Protein AF-X1FSL6-F1 (afdb_monomer)

Secondary structure (DSSP, 8-state):
--S-HHHHHHHHHTTHHHHHHHHHHHHHHHH-GGG----------SPPPHHHHHHHHHHHH---TTTTSPPPTT--HHHHHHHHHHHHHHHTS---GGG----SHHHHHHHHHHHHHPPTT-EEEEEES--THHHHHHHTTT-EEEEEEPPTT------S-S------

Sequence (168 aa):
MSVSKKIKSSIEKASWVRKMFEEGALRKARYGPDNVFDFSLGNPNLEPPAKVKEILKELVSDNSLGMHRYMPNAGFVETRKAVADYLSKLNNLSFGPDDIIMTVGAGGGLNVVLKTILNPGDEVIIPAPYFMEYNFYIDNYGGIPKTVNTNPYHPLNCPPKVSCRRPG

Organism: NCBI:txid412755

Foldseek 3Di:
DPDDPVVVVCVVPVPDLVVLVVVLVVCCVVPNNVVGDDPSDPDDPDDDPVVVVVVVVVLVPDPDPQPPPDAPQQGDQVVLQVVQVVCCVVVVHHGHSVNGRDAPDPLRVLLVVLLVPDAAAAEDEDEPPDDPCVCVSNVVRNYHYDYDYDDPPDPPCPPPDPDPPDDD

InterPro domains:
  IPR004839 Aminotransferase, class I/classII, large domain [PF00155] (35-151)
  IPR015421 Pyridoxal phosphate-dependent transferase, major domain [G3DSA:3.40.640.10] (99-161)
  IPR015422 Pyridoxal phosphate-dependent transferase, small domain [G3DSA:3.90.1150.10] (1-98)
  IPR015424 Pyridoxal phosphate-dependent transferase [SSF53383] (27-152)

Structure (mmCIF, N/CA/C/O backbone):
data_AF-X1FSL6-F1
#
_entry.id   AF-X1FSL6-F1
#
loop_
_atom_site.group_PDB
_atom_site.id
_atom_site.type_symbol
_atom_site.label_atom_id
_atom_site.label_alt_id
_atom_site.label_comp_id
_atom_site.label_asym_id
_atom_site.label_entity_id
_atom_site.label_seq_id
_atom_site.pdbx_PDB_ins_code
_atom_site.Cartn_x
_atom_site.Cartn_y
_atom_site.Cartn_z
_atom_site.occupancy
_atom_site.B_iso_or_equiv
_atom_site.auth_seq_id
_atom_site.auth_comp_id
_atom_site.auth_asym_id
_atom_site.auth_atom_id
_atom_site.pdbx_PDB_model_num
ATOM 1 N N . MET A 1 1 ? 6.779 -18.280 26.687 1.00 62.38 1 MET A N 1
ATOM 2 C CA . MET A 1 1 ? 6.727 -17.945 25.244 1.00 62.38 1 MET A CA 1
ATOM 3 C C . MET A 1 1 ? 6.880 -16.433 25.128 1.00 62.38 1 MET A C 1
ATOM 5 O O . MET A 1 1 ? 6.100 -15.737 25.761 1.00 62.38 1 MET A O 1
ATOM 9 N N . SER A 1 2 ? 7.905 -15.942 24.427 1.00 87.88 2 SER A N 1
ATOM 10 C CA . SER A 1 2 ? 8.308 -14.520 24.366 1.00 87.88 2 SER A CA 1
ATOM 11 C C . SER A 1 2 ? 7.480 -13.654 23.405 1.00 87.88 2 SER A C 1
ATOM 13 O O . SER A 1 2 ? 7.591 -12.433 23.432 1.00 87.88 2 SER A O 1
ATOM 15 N N . VAL A 1 3 ? 6.643 -14.266 22.562 1.00 90.44 3 VAL A N 1
ATOM 16 C CA . VAL A 1 3 ? 5.788 -13.559 21.596 1.00 90.44 3 VAL A CA 1
ATOM 17 C C . VAL A 1 3 ? 4.508 -13.075 22.275 1.00 90.44 3 VAL A C 1
ATOM 19 O O . VAL A 1 3 ? 3.918 -13.790 23.090 1.00 90.44 3 VAL A O 1
ATOM 22 N N . SER A 1 4 ? 4.047 -11.872 21.921 1.00 93.25 4 SER A N 1
ATOM 23 C CA . SER A 1 4 ? 2.803 -11.331 22.468 1.00 93.25 4 SER A CA 1
ATOM 24 C C . SER A 1 4 ? 1.602 -12.212 22.094 1.00 93.25 4 SER A C 1
ATOM 26 O O . SER A 1 4 ? 1.488 -12.724 20.977 1.00 93.25 4 SER A O 1
ATOM 28 N N . LYS A 1 5 ? 0.665 -12.378 23.038 1.00 92.12 5 LYS A N 1
ATOM 29 C CA . LYS A 1 5 ? -0.554 -13.183 22.832 1.00 92.12 5 LYS A CA 1
ATOM 30 C C . LYS A 1 5 ? -1.367 -12.694 21.624 1.00 92.12 5 LYS A C 1
ATOM 32 O O . LYS A 1 5 ? -1.920 -13.511 20.893 1.00 92.12 5 LYS A O 1
ATOM 37 N N . LYS A 1 6 ? -1.389 -11.373 21.403 1.00 89.19 6 LYS A N 1
ATOM 38 C CA . LYS A 1 6 ? -2.054 -10.719 20.268 1.00 89.19 6 LYS A CA 1
ATOM 39 C C . LYS A 1 6 ? -1.482 -11.205 18.936 1.00 89.19 6 LYS A C 1
ATOM 41 O O . LYS A 1 6 ? -2.222 -11.735 18.117 1.00 89.19 6 LYS A O 1
ATOM 46 N N . ILE A 1 7 ? -0.161 -11.114 18.764 1.00 90.06 7 ILE A N 1
ATOM 47 C CA . ILE A 1 7 ? 0.509 -11.523 17.523 1.00 90.06 7 ILE A CA 1
ATOM 48 C C . ILE A 1 7 ? 0.327 -13.019 17.260 1.00 90.06 7 ILE A C 1
ATOM 50 O O . ILE A 1 7 ? 0.053 -13.408 16.126 1.00 90.06 7 ILE A O 1
ATOM 54 N N . LYS A 1 8 ? 0.383 -13.853 18.307 1.00 89.50 8 LYS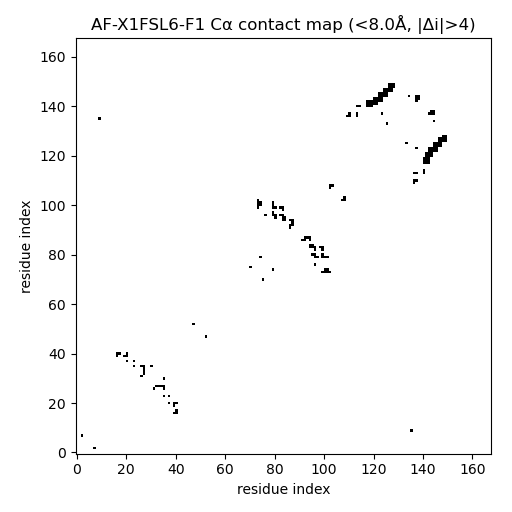 A N 1
ATOM 55 C CA . LYS A 1 8 ? 0.099 -15.288 18.175 1.00 89.50 8 LYS A CA 1
ATOM 56 C C . LYS A 1 8 ? -1.304 -15.545 17.602 1.00 89.50 8 LYS A C 1
ATOM 58 O O . LYS A 1 8 ? -1.435 -16.306 16.650 1.00 89.50 8 LYS A O 1
ATOM 63 N N . SER A 1 9 ? -2.329 -14.873 18.132 1.00 87.44 9 SER A N 1
ATOM 64 C CA . SER A 1 9 ? -3.704 -15.011 17.631 1.00 87.44 9 SER A CA 1
ATOM 65 C C . SER A 1 9 ? -3.867 -14.508 16.191 1.00 87.44 9 SER A C 1
ATOM 67 O O . SER A 1 9 ? -4.579 -15.132 15.406 1.00 87.44 9 SER A O 1
ATOM 69 N N . SER A 1 10 ? -3.200 -13.413 15.813 1.00 86.31 10 SER A N 1
ATOM 70 C CA . SER A 1 10 ? -3.266 -12.882 14.444 1.00 86.31 10 SER A CA 1
ATOM 71 C C . SER A 1 10 ? -2.673 -13.845 13.413 1.00 86.31 10 SER A C 1
ATOM 73 O O . SER A 1 10 ? -3.291 -14.067 12.373 1.00 86.31 10 SER A O 1
ATOM 75 N N . ILE A 1 11 ? -1.536 -14.481 13.719 1.00 84.81 11 ILE A N 1
ATOM 76 C CA . ILE A 1 11 ? -0.913 -15.490 12.841 1.00 84.81 11 ILE A CA 1
ATOM 77 C C . ILE A 1 11 ? -1.859 -16.676 12.604 1.00 84.81 11 ILE A C 1
ATOM 79 O O . ILE A 1 11 ? -2.001 -17.138 11.474 1.00 84.81 11 ILE A O 1
ATOM 83 N N . GLU A 1 12 ? -2.542 -17.147 13.650 1.00 82.81 12 GLU A N 1
ATOM 84 C CA . GLU A 1 12 ? -3.500 -18.256 13.539 1.00 82.81 12 GLU A CA 1
ATOM 85 C C . GLU A 1 12 ? -4.700 -17.897 12.636 1.00 82.81 12 GLU A C 1
ATOM 87 O O . GLU A 1 12 ? -5.202 -18.756 11.904 1.00 82.81 12 GLU A O 1
ATOM 92 N N . LYS A 1 13 ? -5.134 -16.627 12.643 1.00 78.06 13 LYS A N 1
ATOM 93 C CA . LYS A 1 13 ? -6.301 -16.132 11.888 1.00 78.06 13 LYS A CA 1
ATOM 94 C C . LYS A 1 13 ? -6.012 -15.771 10.424 1.00 78.06 13 LYS A C 1
ATOM 96 O O . LYS A 1 13 ? -6.891 -15.958 9.587 1.00 78.06 13 LYS A O 1
ATOM 101 N N . ALA A 1 14 ? -4.818 -15.284 10.084 1.00 69.31 14 ALA A N 1
ATOM 102 C CA . ALA A 1 14 ? -4.512 -14.636 8.794 1.00 69.31 14 ALA A CA 1
ATOM 103 C C . ALA A 1 14 ? -4.416 -15.570 7.557 1.00 69.31 14 ALA A C 1
ATOM 105 O O . ALA A 1 14 ? -3.860 -15.203 6.526 1.00 69.31 14 ALA A O 1
ATOM 106 N N . SER A 1 15 ? -4.895 -16.813 7.633 1.00 66.06 15 SER A N 1
ATOM 107 C CA . SER A 1 15 ? -4.184 -17.903 6.954 1.00 66.06 15 SER A CA 1
ATOM 108 C C . SER A 1 15 ? -4.985 -18.718 5.931 1.00 66.06 15 SER A C 1
ATOM 110 O O . SER A 1 15 ? -4.391 -19.531 5.235 1.00 66.06 15 SER A O 1
ATOM 112 N N . TRP A 1 16 ? -6.293 -18.523 5.752 1.00 79.88 16 TRP A N 1
ATOM 113 C CA . TRP A 1 16 ? -7.057 -19.423 4.867 1.00 79.88 16 TRP A CA 1
ATOM 114 C C . TRP A 1 16 ? -6.677 -19.313 3.384 1.00 79.88 16 TRP A C 1
ATOM 116 O O . TRP A 1 16 ? -6.423 -20.336 2.754 1.00 79.88 16 TRP A O 1
ATOM 126 N N . VAL A 1 17 ? -6.543 -18.098 2.837 1.00 82.31 17 VAL A N 1
ATOM 127 C CA . VAL A 1 17 ? -6.100 -17.901 1.440 1.00 82.31 17 VAL A CA 1
ATOM 128 C C . VAL A 1 17 ? -4.679 -18.430 1.237 1.00 82.31 17 VAL A C 1
ATOM 130 O O . VAL A 1 17 ? -4.394 -19.093 0.242 1.00 82.31 17 VAL A O 1
ATOM 133 N N . ARG A 1 18 ? -3.787 -18.187 2.206 1.00 83.94 18 ARG A N 1
ATOM 134 C CA . ARG A 1 18 ? -2.397 -18.642 2.129 1.00 83.94 18 ARG A CA 1
ATOM 135 C C . ARG A 1 18 ? -2.279 -20.164 2.214 1.00 83.94 18 ARG A C 1
ATOM 137 O O . ARG A 1 18 ? -1.571 -20.748 1.403 1.00 83.94 18 ARG A O 1
ATOM 144 N N . LYS A 1 19 ? -3.021 -20.798 3.126 1.00 86.19 19 LYS A N 1
ATOM 145 C CA . LYS A 1 19 ? -3.130 -22.260 3.228 1.00 86.19 19 LYS A CA 1
ATOM 146 C C . LYS A 1 19 ? -3.651 -22.865 1.930 1.00 86.19 19 LYS A C 1
ATOM 148 O O . LYS A 1 19 ? -3.087 -23.837 1.452 1.00 86.19 19 LYS A O 1
ATOM 153 N N . MET A 1 20 ? -4.683 -22.267 1.331 1.00 87.81 20 MET A N 1
ATOM 154 C CA . MET A 1 20 ? -5.219 -22.729 0.047 1.00 87.81 20 MET A CA 1
ATOM 155 C C . MET A 1 20 ? -4.195 -22.634 -1.086 1.00 87.81 20 MET A C 1
ATOM 157 O O . MET A 1 20 ? -4.081 -23.570 -1.872 1.00 87.81 20 MET A O 1
ATOM 161 N N . PHE A 1 21 ? -3.421 -21.550 -1.138 1.00 88.12 21 PHE A N 1
ATOM 162 C CA . PHE A 1 21 ? -2.347 -21.391 -2.118 1.00 88.12 21 PHE A CA 1
ATOM 163 C C . PHE A 1 21 ? -1.233 -22.437 -1.938 1.00 88.12 21 PHE A C 1
ATOM 165 O O . PHE A 1 21 ? -0.778 -23.044 -2.907 1.00 88.12 21 PHE A O 1
ATOM 172 N N . GLU A 1 22 ? -0.811 -22.689 -0.696 1.00 89.88 22 GLU A N 1
ATOM 173 C CA . GLU A 1 22 ? 0.201 -23.706 -0.374 1.00 89.88 22 GLU A CA 1
ATOM 174 C C . GLU A 1 22 ? -0.289 -25.120 -0.721 1.00 89.88 22 GLU A C 1
ATOM 176 O O . GLU A 1 22 ? 0.431 -25.896 -1.350 1.00 89.88 22 GLU A O 1
ATOM 181 N N . GLU A 1 23 ? -1.552 -25.424 -0.425 1.00 92.06 23 GLU A N 1
ATOM 182 C CA . GLU A 1 23 ? -2.220 -26.651 -0.865 1.00 92.06 23 GLU A CA 1
ATOM 183 C C . GLU A 1 23 ? -2.297 -26.765 -2.395 1.00 92.06 23 GLU A C 1
ATOM 185 O O . GLU A 1 23 ? -2.108 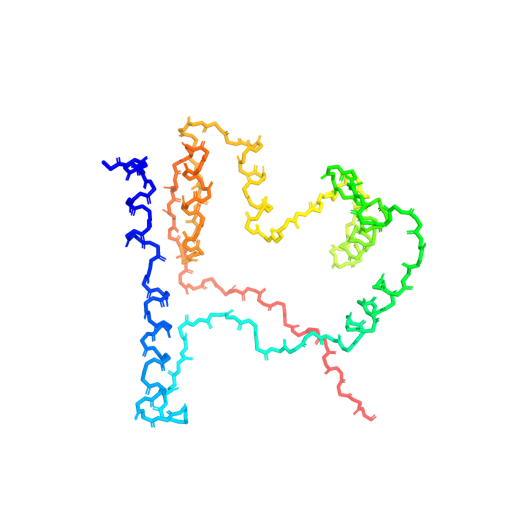-27.848 -2.955 1.00 92.06 23 GLU A O 1
ATOM 190 N N . GLY A 1 24 ? -2.542 -25.655 -3.096 1.00 92.00 24 GLY A N 1
ATOM 191 C CA . GLY A 1 24 ? -2.499 -25.585 -4.556 1.00 92.00 24 GLY A CA 1
ATOM 192 C C . GLY A 1 24 ? -1.127 -25.977 -5.103 1.00 92.00 24 GLY A C 1
ATOM 193 O O . GLY A 1 24 ? -1.039 -26.803 -6.014 1.00 92.00 24 GLY A O 1
ATOM 194 N N . ALA A 1 25 ? -0.050 -25.461 -4.506 1.00 92.19 25 ALA A N 1
ATOM 195 C CA . ALA A 1 25 ? 1.321 -25.812 -4.876 1.00 92.19 25 ALA A CA 1
ATOM 196 C C . ALA A 1 25 ? 1.628 -27.303 -4.646 1.00 92.19 25 ALA A C 1
ATOM 198 O O . ALA A 1 25 ? 2.178 -27.963 -5.532 1.00 92.19 25 ALA A O 1
ATOM 199 N N . LEU A 1 26 ? 1.212 -27.863 -3.505 1.00 95.19 26 LEU A N 1
ATOM 200 C CA . LEU A 1 26 ? 1.372 -29.292 -3.211 1.00 95.19 26 LEU A CA 1
ATOM 201 C C . LEU A 1 26 ? 0.612 -30.174 -4.210 1.00 95.19 26 LEU A C 1
ATOM 203 O O . LEU A 1 26 ? 1.138 -31.188 -4.679 1.00 95.19 26 LEU A O 1
ATOM 207 N N . ARG A 1 27 ? -0.615 -29.786 -4.577 1.00 95.38 27 ARG A N 1
ATOM 208 C CA . ARG A 1 27 ? -1.400 -30.508 -5.587 1.00 95.38 27 ARG A CA 1
ATOM 209 C C . ARG A 1 27 ? -0.761 -30.424 -6.969 1.00 95.38 27 ARG A C 1
ATOM 211 O O . ARG A 1 27 ? -0.696 -31.451 -7.638 1.00 95.38 27 ARG A O 1
ATOM 218 N N . LYS A 1 28 ? -0.248 -29.256 -7.375 1.00 96.25 28 LYS A N 1
ATOM 219 C CA . LYS A 1 28 ? 0.477 -29.083 -8.649 1.00 96.25 28 LYS A CA 1
ATOM 220 C C . LYS A 1 28 ? 1.707 -29.992 -8.711 1.00 96.25 28 LYS A C 1
ATOM 222 O O . LYS A 1 28 ? 1.944 -30.616 -9.738 1.00 96.25 28 LYS A O 1
ATOM 227 N N . ALA A 1 29 ? 2.440 -30.131 -7.603 1.00 96.25 29 ALA A N 1
ATOM 228 C CA . ALA A 1 29 ? 3.585 -31.039 -7.521 1.00 96.25 29 ALA A CA 1
ATOM 229 C C . ALA A 1 29 ? 3.187 -32.523 -7.640 1.00 96.25 29 ALA A C 1
ATOM 231 O O . ALA A 1 29 ? 3.932 -33.311 -8.213 1.00 96.25 29 ALA A O 1
ATOM 232 N N . ARG A 1 30 ? 2.016 -32.912 -7.117 1.00 97.00 30 ARG A N 1
ATOM 233 C CA . ARG A 1 30 ? 1.541 -34.306 -7.145 1.00 97.00 30 ARG A CA 1
ATOM 234 C C . ARG A 1 30 ? 0.872 -34.701 -8.462 1.00 97.00 30 ARG A C 1
ATOM 236 O O . ARG A 1 30 ? 1.067 -35.819 -8.923 1.00 97.00 30 ARG A O 1
ATOM 243 N N . TYR A 1 31 ? 0.046 -33.821 -9.018 1.00 96.38 31 TYR A N 1
ATOM 244 C CA . TYR A 1 31 ? -0.834 -34.131 -10.149 1.00 96.38 31 TYR A CA 1
ATOM 245 C C . TYR A 1 31 ? -0.422 -33.432 -11.448 1.00 96.38 31 TYR A C 1
ATOM 247 O O . TYR A 1 31 ? -1.032 -33.675 -12.484 1.00 96.38 31 TYR A O 1
ATOM 255 N N . GLY A 1 32 ? 0.615 -32.594 -11.415 1.00 95.31 32 GLY A N 1
ATOM 256 C CA . GLY A 1 32 ? 1.032 -31.755 -12.533 1.00 95.31 32 GLY A CA 1
ATOM 257 C C . GLY A 1 32 ? 0.307 -30.401 -12.545 1.00 95.31 32 GLY A C 1
ATOM 258 O O . GLY A 1 32 ? -0.850 -30.311 -12.122 1.00 95.31 32 GLY A O 1
ATOM 259 N N . PRO A 1 33 ? 0.969 -29.328 -13.017 1.00 93.31 33 PRO A N 1
ATOM 260 C CA . PRO A 1 33 ? 0.409 -27.977 -13.012 1.00 93.31 33 PRO A CA 1
ATOM 261 C C . PRO A 1 33 ? -0.850 -27.839 -13.878 1.00 93.31 33 PRO A C 1
ATOM 263 O O . PRO A 1 33 ? -1.760 -27.110 -13.492 1.00 93.31 33 PRO A O 1
ATOM 266 N N . ASP A 1 34 ? -0.942 -28.584 -14.981 1.00 95.25 34 ASP A N 1
ATOM 267 C CA . ASP A 1 34 ? -2.071 -28.517 -15.921 1.00 95.25 34 ASP A CA 1
ATOM 268 C C . ASP A 1 34 ? -3.362 -29.154 -15.375 1.00 95.25 34 ASP A C 1
ATOM 270 O O . ASP A 1 34 ? -4.448 -28.908 -15.894 1.00 95.25 34 ASP A O 1
ATOM 274 N N . ASN A 1 35 ? -3.260 -29.944 -14.300 1.00 95.75 35 ASN A N 1
ATOM 275 C CA . ASN A 1 35 ? -4.389 -30.641 -13.677 1.00 95.75 35 ASN A CA 1
ATOM 276 C C . ASN A 1 35 ? -4.913 -29.932 -12.417 1.00 95.75 35 ASN A C 1
ATOM 278 O O . ASN A 1 35 ? -5.776 -30.467 -11.716 1.00 95.75 35 ASN A O 1
ATOM 282 N N . VAL A 1 36 ? -4.382 -28.748 -12.088 1.00 94.06 36 VAL A N 1
ATOM 283 C CA . VAL A 1 36 ? -4.740 -28.007 -10.873 1.00 94.06 36 VAL A CA 1
ATOM 284 C C . VAL A 1 36 ? -5.084 -26.561 -11.206 1.00 94.06 36 VAL A C 1
ATOM 286 O O . VAL A 1 36 ? -4.216 -25.707 -11.383 1.00 94.06 36 VAL A O 1
ATOM 289 N N . PHE A 1 37 ? -6.383 -26.276 -11.209 1.00 91.75 37 PHE A N 1
ATOM 290 C CA . PHE A 1 37 ? -6.933 -24.947 -11.463 1.00 91.75 37 PHE A CA 1
ATOM 291 C C . PHE A 1 37 ? -7.006 -24.139 -10.164 1.00 91.75 37 PHE A C 1
ATOM 293 O O . PHE A 1 37 ? -7.983 -24.185 -9.418 1.00 91.75 37 PHE A O 1
ATOM 300 N N . ASP A 1 38 ? -5.915 -23.444 -9.868 1.00 89.44 38 ASP A N 1
ATOM 301 C CA . ASP A 1 38 ? -5.745 -22.661 -8.648 1.00 89.44 38 ASP A CA 1
ATOM 302 C C . ASP A 1 38 ? -6.154 -21.196 -8.863 1.00 89.44 38 ASP A C 1
ATOM 304 O O . ASP A 1 38 ? -5.474 -20.448 -9.564 1.00 89.44 38 ASP A O 1
ATOM 308 N N . PHE A 1 39 ? -7.259 -20.799 -8.229 1.00 89.56 39 PHE A N 1
ATOM 309 C CA . PHE A 1 39 ? -7.807 -19.439 -8.258 1.00 89.56 39 PHE A CA 1
ATOM 310 C C . PHE A 1 39 ? -7.718 -18.742 -6.892 1.00 89.56 39 PHE A C 1
ATOM 312 O O . PHE A 1 39 ? -8.481 -17.814 -6.622 1.00 89.56 39 PHE A O 1
ATOM 319 N N . SER A 1 40 ? -6.845 -19.206 -5.988 1.00 87.31 40 SER A N 1
ATOM 320 C CA . SER A 1 40 ? -6.845 -18.712 -4.607 1.00 87.31 40 SER A CA 1
ATOM 321 C C . SER A 1 40 ? -6.123 -17.376 -4.434 1.00 87.31 40 SER A C 1
ATOM 323 O O . SER A 1 40 ? -6.537 -16.560 -3.614 1.00 87.31 40 SER A O 1
ATOM 325 N N . LEU A 1 41 ? -5.007 -17.166 -5.142 1.00 84.50 41 LEU A N 1
ATOM 326 C CA . LEU A 1 41 ? -4.103 -16.041 -4.900 1.00 84.50 41 LEU A CA 1
ATOM 327 C C . LEU A 1 41 ? -4.186 -14.996 -6.019 1.00 84.50 41 LEU A C 1
ATOM 329 O O . LEU A 1 41 ? -3.911 -15.291 -7.176 1.00 84.50 41 LEU A O 1
ATOM 333 N N . GLY A 1 42 ? -4.497 -13.753 -5.653 1.00 85.94 42 GLY A N 1
ATOM 334 C CA . GLY A 1 42 ? -4.631 -12.622 -6.579 1.00 85.94 42 GLY A CA 1
ATOM 335 C C . GLY A 1 42 ? -3.317 -11.922 -6.941 1.00 85.94 42 GLY A C 1
ATOM 336 O O . GLY A 1 42 ? -3.307 -10.701 -7.073 1.00 85.94 42 GLY A O 1
ATOM 337 N N . ASN A 1 43 ? -2.202 -12.652 -7.047 1.00 86.88 43 ASN A N 1
ATOM 338 C CA . ASN A 1 43 ? -0.936 -12.043 -7.463 1.00 86.88 43 ASN A CA 1
ATOM 339 C C . ASN A 1 43 ? -1.013 -11.605 -8.937 1.00 86.88 43 ASN A C 1
ATOM 341 O O . ASN A 1 43 ? -1.542 -12.358 -9.759 1.00 86.88 43 ASN A O 1
ATOM 345 N N . PRO A 1 44 ? -0.443 -10.442 -9.306 1.00 87.31 44 PRO A N 1
ATOM 346 C CA . PRO A 1 44 ? -0.269 -10.083 -10.708 1.00 87.31 44 PRO A CA 1
ATOM 347 C C . PRO A 1 44 ? 0.524 -11.165 -11.450 1.00 87.31 44 PRO A C 1
ATOM 349 O O . PRO A 1 44 ? 1.536 -11.650 -10.947 1.00 87.31 44 PRO A O 1
ATOM 352 N N . ASN A 1 45 ? 0.065 -11.530 -12.644 1.00 86.81 45 ASN A N 1
ATOM 353 C CA . ASN A 1 45 ? 0.698 -12.532 -13.508 1.00 86.81 45 ASN A CA 1
ATOM 354 C C . ASN A 1 45 ? 1.344 -11.927 -14.766 1.00 86.81 45 ASN A C 1
ATOM 356 O O . ASN A 1 45 ? 1.919 -12.656 -15.568 1.00 86.81 45 ASN A O 1
ATOM 360 N N . LEU A 1 46 ? 1.218 -10.612 -14.960 1.00 91.00 46 LEU A N 1
ATOM 361 C CA . LEU A 1 46 ? 1.847 -9.886 -16.054 1.00 91.00 46 LEU A CA 1
ATOM 362 C C . LEU A 1 46 ? 3.178 -9.309 -15.590 1.00 91.00 46 LEU A C 1
ATOM 364 O O . LEU A 1 46 ? 3.260 -8.680 -14.534 1.00 91.00 46 LEU A O 1
ATOM 368 N N . GLU A 1 47 ? 4.199 -9.485 -16.421 1.00 93.56 47 GLU A N 1
ATOM 369 C CA . GLU A 1 47 ? 5.493 -8.850 -16.210 1.00 93.56 47 GLU A CA 1
ATOM 370 C C . GLU A 1 47 ? 5.385 -7.321 -16.346 1.00 93.56 47 GLU A C 1
ATOM 372 O O . GLU A 1 47 ? 4.605 -6.821 -17.168 1.00 93.56 47 GLU A O 1
ATOM 377 N N . PRO A 1 48 ? 6.180 -6.551 -15.581 1.00 94.00 48 PRO A N 1
ATOM 378 C CA . PRO A 1 48 ? 6.266 -5.110 -15.762 1.00 94.00 48 PRO A CA 1
ATOM 379 C C . PRO A 1 48 ? 6.702 -4.734 -17.191 1.00 94.00 48 PRO A C 1
ATOM 381 O O . PRO A 1 48 ? 7.431 -5.492 -17.839 1.00 94.00 48 PRO A O 1
ATOM 384 N N . PRO A 1 49 ? 6.339 -3.535 -17.687 1.00 95.88 49 PRO A N 1
ATOM 385 C CA . PRO A 1 49 ? 6.817 -3.048 -18.978 1.00 95.88 49 PRO A CA 1
ATOM 386 C C . PRO A 1 49 ? 8.349 -3.084 -19.076 1.00 95.88 49 PRO A C 1
ATOM 388 O O . PRO A 1 49 ? 9.037 -2.742 -18.113 1.00 95.88 49 PRO A O 1
ATOM 391 N N . ALA A 1 50 ? 8.891 -3.410 -20.257 1.00 96.81 50 ALA A N 1
ATOM 392 C CA . ALA A 1 50 ? 10.340 -3.528 -20.489 1.00 96.81 50 ALA A CA 1
ATOM 393 C C . ALA A 1 50 ? 11.135 -2.298 -20.014 1.00 96.81 50 ALA A C 1
ATOM 395 O O . ALA A 1 50 ? 12.233 -2.435 -19.470 1.00 96.81 50 ALA A O 1
ATOM 396 N N . LYS A 1 51 ? 10.524 -1.110 -20.115 1.00 97.56 51 LYS A N 1
ATOM 397 C CA . LYS A 1 51 ? 11.100 0.152 -19.652 1.00 97.56 51 LYS A CA 1
ATOM 398 C C . LYS A 1 51 ? 11.494 0.136 -18.172 1.00 97.56 51 LYS A C 1
ATOM 400 O O . LYS A 1 51 ? 12.498 0.737 -17.812 1.00 97.56 51 LYS A O 1
ATOM 405 N N . VAL A 1 52 ? 10.761 -0.580 -17.316 1.00 96.75 52 VAL A N 1
ATOM 406 C CA . VAL A 1 52 ? 11.108 -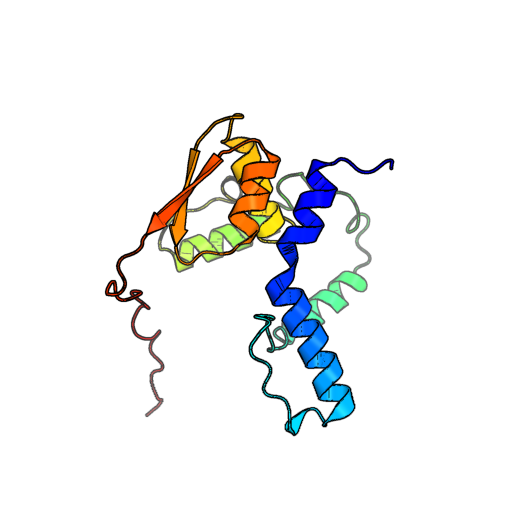0.721 -15.889 1.00 96.75 52 VAL A CA 1
ATOM 407 C C . VAL A 1 52 ? 12.477 -1.385 -15.743 1.00 96.75 52 VAL A C 1
ATOM 409 O O . VAL A 1 52 ? 13.333 -0.897 -15.011 1.00 96.75 52 VAL A O 1
ATOM 412 N N . LYS A 1 53 ? 12.715 -2.468 -16.489 1.00 96.50 53 LYS A N 1
ATOM 413 C CA . LYS A 1 53 ? 13.988 -3.197 -16.466 1.00 96.50 53 LYS A CA 1
ATOM 414 C C . LYS A 1 53 ? 15.142 -2.364 -17.025 1.00 96.50 53 LYS A C 1
ATOM 416 O O . LYS A 1 53 ? 16.259 -2.488 -16.534 1.00 96.50 53 LYS A O 1
ATOM 421 N N . GLU A 1 54 ? 14.888 -1.546 -18.042 1.00 97.50 54 GLU A N 1
ATOM 422 C CA . GLU A 1 54 ? 15.879 -0.616 -18.600 1.00 97.50 54 GLU A CA 1
ATOM 423 C C . GLU A 1 54 ? 16.310 0.424 -17.561 1.00 97.50 54 GLU A C 1
ATOM 425 O O . GLU A 1 54 ? 17.494 0.501 -17.242 1.00 97.50 54 GLU A O 1
ATOM 430 N N . ILE A 1 55 ? 15.353 1.131 -16.949 1.00 95.81 55 ILE A N 1
ATOM 431 C CA . ILE A 1 55 ? 15.639 2.160 -15.938 1.00 95.81 55 ILE A CA 1
ATOM 432 C C . ILE A 1 55 ? 16.351 1.568 -14.716 1.00 95.81 55 ILE A C 1
ATOM 434 O O . ILE A 1 55 ? 17.284 2.171 -14.196 1.00 95.81 55 ILE A O 1
ATOM 438 N N . LEU A 1 56 ? 15.973 0.365 -14.271 1.00 95.69 56 LEU A N 1
ATOM 439 C CA . LEU A 1 56 ? 16.675 -0.300 -13.168 1.00 95.69 56 LEU A CA 1
ATOM 440 C C . LEU A 1 56 ? 18.156 -0.550 -13.487 1.00 95.69 56 LEU A C 1
ATOM 442 O O . LEU A 1 56 ? 19.001 -0.374 -12.614 1.00 95.69 56 LEU A O 1
ATOM 446 N N . LYS A 1 57 ? 18.490 -0.938 -14.724 1.00 96.06 57 LYS A N 1
ATOM 447 C CA . LYS A 1 57 ? 19.890 -1.127 -15.140 1.00 96.06 57 LYS A CA 1
ATOM 448 C C . LYS A 1 57 ? 20.653 0.192 -15.199 1.00 96.06 57 LYS A C 1
ATOM 450 O O . LYS A 1 57 ? 21.814 0.225 -14.796 1.00 96.06 57 LYS A O 1
ATOM 455 N N . GLU A 1 58 ? 20.009 1.244 -15.699 1.00 95.00 58 GLU A N 1
ATOM 456 C CA . GLU A 1 58 ? 20.578 2.593 -15.742 1.00 95.00 58 GLU A CA 1
ATOM 457 C C . GLU A 1 58 ? 20.907 3.077 -14.325 1.00 95.00 58 GLU A C 1
ATOM 459 O O . GLU A 1 58 ? 22.053 3.420 -14.060 1.00 95.00 58 GLU A O 1
ATOM 464 N N . LEU A 1 59 ? 19.952 2.979 -13.393 1.00 92.56 59 LEU A N 1
ATOM 465 C CA . LEU A 1 59 ? 20.132 3.378 -11.993 1.00 92.56 59 LEU A CA 1
ATOM 466 C C . LEU A 1 59 ? 21.232 2.583 -11.282 1.00 92.56 59 LEU A C 1
ATOM 468 O O . LEU A 1 59 ? 22.003 3.151 -10.524 1.00 92.56 59 LEU A O 1
ATOM 472 N N . VAL A 1 60 ? 21.336 1.274 -11.517 1.00 92.50 60 VAL A N 1
ATOM 473 C CA . VAL A 1 60 ? 22.413 0.458 -10.920 1.00 92.50 60 VAL A CA 1
ATOM 474 C C . VAL A 1 60 ? 23.790 0.833 -11.477 1.00 92.50 60 VAL A C 1
ATOM 476 O O . VAL A 1 60 ? 24.794 0.662 -10.790 1.00 92.50 60 VAL A O 1
ATOM 479 N N . SER A 1 61 ? 23.843 1.333 -12.712 1.00 92.88 61 SER A N 1
ATOM 480 C CA . SER A 1 61 ? 2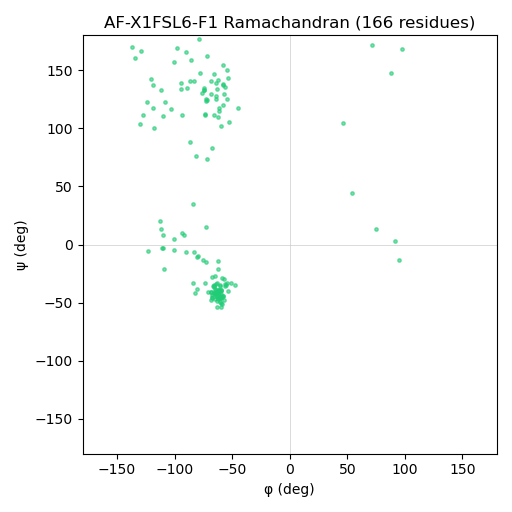5.086 1.743 -13.377 1.00 92.88 61 SER A CA 1
ATOM 481 C C . SER A 1 61 ? 25.441 3.217 -13.134 1.00 92.88 61 SER A C 1
ATOM 483 O O . SER A 1 61 ? 26.504 3.667 -13.566 1.00 92.88 61 SER A O 1
ATOM 485 N N . ASP A 1 62 ? 24.560 3.978 -12.481 1.00 90.19 62 ASP A N 1
ATOM 486 C CA . ASP A 1 62 ? 24.752 5.394 -12.183 1.00 90.19 62 ASP A CA 1
ATOM 487 C C . ASP A 1 62 ? 25.805 5.572 -11.072 1.00 90.19 62 ASP A C 1
ATOM 489 O O . ASP A 1 62 ? 25.711 5.002 -9.985 1.00 90.19 62 ASP A O 1
ATOM 493 N N . ASN A 1 63 ? 26.831 6.379 -11.356 1.00 90.44 63 ASN A N 1
ATOM 494 C CA . ASN A 1 63 ? 27.947 6.662 -10.448 1.00 90.44 63 ASN A CA 1
ATOM 495 C C . ASN A 1 63 ? 27.727 7.926 -9.596 1.00 90.44 63 ASN A C 1
ATOM 497 O O . ASN A 1 63 ? 28.652 8.398 -8.926 1.00 90.44 63 ASN A O 1
ATOM 501 N N . SER A 1 64 ? 26.520 8.495 -9.619 1.00 91.62 64 SER A N 1
ATOM 502 C CA . SER A 1 64 ? 26.149 9.665 -8.828 1.00 91.62 64 SER A CA 1
ATOM 503 C C . SER A 1 64 ? 26.345 9.408 -7.334 1.00 91.62 64 SER A C 1
ATOM 505 O O . SER A 1 64 ? 25.733 8.525 -6.724 1.00 91.62 64 SER A O 1
ATOM 507 N N . LEU A 1 65 ? 27.200 10.218 -6.708 1.00 89.25 65 LEU A N 1
ATOM 508 C CA . LEU A 1 65 ? 27.509 10.076 -5.292 1.00 89.25 65 LEU A CA 1
ATOM 509 C C . LEU A 1 65 ? 26.266 10.337 -4.436 1.00 89.25 65 LEU A C 1
ATOM 511 O O . LEU A 1 65 ? 25.668 11.407 -4.477 1.00 89.25 65 LEU A O 1
ATOM 515 N N . GLY A 1 66 ? 25.929 9.372 -3.581 1.00 85.56 66 GLY A N 1
ATOM 516 C CA . GLY A 1 66 ? 24.874 9.528 -2.581 1.00 85.56 66 GLY A CA 1
ATOM 517 C C . GLY A 1 66 ? 23.476 9.092 -3.011 1.00 85.56 66 GLY A C 1
ATOM 518 O O . GLY A 1 66 ? 22.569 9.175 -2.190 1.00 85.56 66 GLY A O 1
ATOM 519 N N . MET A 1 67 ? 23.309 8.547 -4.217 1.00 85.44 67 MET A N 1
ATOM 520 C CA . MET A 1 67 ? 22.027 8.034 -4.721 1.00 85.44 67 MET A CA 1
ATOM 521 C C . MET A 1 67 ? 21.360 6.985 -3.806 1.00 85.44 67 MET A C 1
ATOM 523 O O . MET A 1 67 ? 20.140 6.940 -3.705 1.00 85.44 67 MET A O 1
ATOM 527 N N . HIS A 1 68 ? 22.141 6.162 -3.099 1.00 87.88 68 HIS A N 1
ATOM 528 C CA . HIS A 1 68 ? 21.627 5.120 -2.192 1.00 87.88 68 HIS A CA 1
ATOM 529 C C . HIS A 1 68 ? 21.465 5.570 -0.732 1.00 87.88 68 HIS A C 1
ATOM 531 O O . HIS A 1 68 ? 21.258 4.742 0.156 1.00 87.88 68 HIS A O 1
ATOM 537 N N . ARG A 1 69 ? 21.629 6.865 -0.447 1.00 91.44 69 ARG A N 1
ATOM 538 C CA . ARG A 1 69 ? 21.452 7.409 0.906 1.00 91.44 69 ARG A CA 1
ATOM 539 C C . ARG A 1 69 ? 19.968 7.588 1.224 1.00 9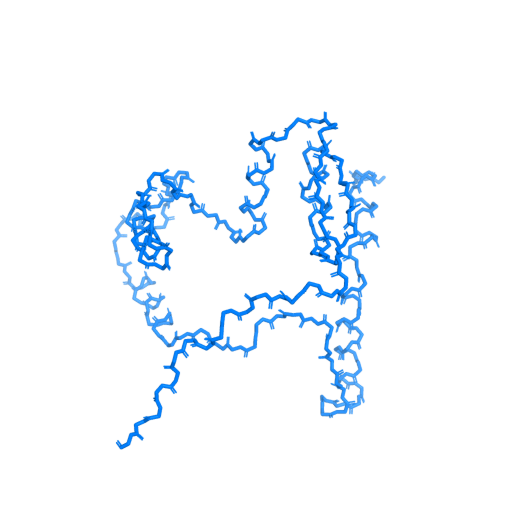1.44 69 ARG A C 1
ATOM 541 O O . ARG A 1 69 ? 19.095 7.362 0.390 1.00 91.44 69 ARG A O 1
ATOM 548 N N . TYR A 1 70 ? 19.688 8.017 2.451 1.00 94.69 70 TYR A N 1
ATOM 549 C CA . TYR A 1 70 ? 18.334 8.364 2.857 1.00 94.69 70 TYR A CA 1
ATOM 550 C C . TYR A 1 70 ? 17.740 9.467 1.982 1.00 94.69 70 TYR A C 1
ATOM 552 O O . TYR A 1 70 ? 18.386 10.469 1.675 1.00 94.69 70 TYR A O 1
ATOM 560 N N . MET A 1 71 ? 16.473 9.271 1.642 1.00 92.88 71 MET A N 1
ATOM 561 C CA . MET A 1 71 ? 15.608 10.271 1.033 1.00 92.88 71 MET A CA 1
ATOM 562 C C . MET A 1 71 ? 14.872 11.080 2.116 1.00 92.88 71 MET A C 1
ATOM 564 O O . MET A 1 71 ? 14.817 10.644 3.271 1.00 92.88 71 MET A O 1
ATOM 568 N N . PRO A 1 72 ? 14.253 12.225 1.772 1.00 95.38 72 PRO A N 1
ATOM 569 C CA . PRO A 1 72 ? 13.289 12.880 2.653 1.00 95.38 72 PRO A CA 1
ATOM 570 C C . PRO A 1 72 ? 12.167 11.918 3.065 1.00 95.38 72 PRO A C 1
ATOM 572 O O . PRO A 1 72 ? 11.775 11.060 2.278 1.00 95.38 72 PRO A O 1
ATOM 575 N N . ASN A 1 73 ? 11.585 12.098 4.254 1.00 95.81 73 ASN A N 1
ATOM 576 C CA . ASN A 1 73 ? 10.551 11.190 4.779 1.00 95.81 73 ASN A CA 1
ATOM 577 C C . ASN A 1 73 ? 9.344 11.014 3.838 1.00 95.81 73 ASN A C 1
ATOM 579 O O . ASN A 1 73 ? 8.783 9.927 3.766 1.00 95.81 73 ASN A O 1
ATOM 583 N N . ALA A 1 74 ? 8.957 12.066 3.108 1.00 96.44 74 ALA A N 1
ATOM 584 C CA . ALA A 1 74 ? 7.860 12.015 2.138 1.00 96.44 74 ALA A CA 1
ATOM 585 C C . ALA A 1 74 ? 8.256 11.388 0.784 1.00 96.44 74 ALA A C 1
ATOM 587 O O . ALA A 1 74 ? 7.392 11.130 -0.052 1.00 96.44 74 ALA A O 1
ATOM 588 N N . GLY A 1 75 ? 9.548 11.147 0.554 1.00 96.81 75 GLY A N 1
ATOM 589 C CA . GLY A 1 75 ? 10.129 10.748 -0.726 1.00 96.81 75 GLY A CA 1
ATOM 590 C C . GLY A 1 75 ? 10.737 11.911 -1.515 1.00 96.81 75 GLY A C 1
ATOM 591 O O . GLY A 1 75 ? 10.546 13.088 -1.189 1.00 96.81 75 GLY A O 1
ATOM 592 N N . PHE A 1 76 ? 11.486 11.570 -2.567 1.00 95.81 76 PHE A N 1
ATOM 593 C CA . PHE A 1 76 ? 12.099 12.540 -3.480 1.00 95.81 76 PHE A CA 1
ATOM 594 C C . PHE A 1 76 ? 11.045 13.454 -4.119 1.00 95.81 76 PHE A C 1
ATOM 596 O O . PHE A 1 76 ? 9.970 12.998 -4.520 1.00 95.81 76 PHE A O 1
ATOM 603 N N . VAL A 1 77 ? 11.345 14.752 -4.205 1.00 96.88 77 VAL A N 1
ATOM 604 C CA . VAL A 1 77 ? 10.406 15.780 -4.691 1.00 96.88 77 VAL A CA 1
ATOM 605 C C . VAL A 1 77 ? 10.019 15.508 -6.143 1.00 96.88 77 VAL A C 1
ATOM 607 O O . VAL A 1 77 ? 8.853 15.627 -6.508 1.00 96.88 77 VAL A O 1
ATOM 610 N N . GLU A 1 78 ? 10.982 15.084 -6.954 1.00 96.19 78 GLU A N 1
ATOM 611 C CA . GLU A 1 78 ? 10.831 14.785 -8.375 1.00 96.19 78 GLU A CA 1
ATOM 612 C C . GLU A 1 78 ? 9.890 13.594 -8.577 1.00 96.19 78 GLU A C 1
ATOM 614 O O . GLU A 1 78 ? 8.995 13.636 -9.422 1.00 96.19 78 GLU A O 1
ATOM 619 N N . THR A 1 79 ? 10.034 12.557 -7.744 1.00 97.06 79 THR A N 1
ATOM 620 C CA . THR A 1 79 ? 9.135 11.398 -7.741 1.00 97.06 79 THR A CA 1
ATOM 621 C C . THR A 1 79 ? 7.724 11.800 -7.322 1.00 97.06 79 THR A C 1
ATOM 623 O O . THR A 1 79 ? 6.762 11.449 -8.005 1.00 97.06 79 THR A O 1
ATOM 626 N N . ARG A 1 80 ? 7.588 12.580 -6.241 1.00 98.44 80 ARG A N 1
ATOM 627 C CA . ARG A 1 80 ? 6.286 13.082 -5.775 1.00 98.44 80 ARG A CA 1
ATOM 628 C C . ARG A 1 80 ? 5.592 13.935 -6.835 1.00 98.44 80 ARG A C 1
ATOM 630 O O . ARG A 1 80 ? 4.410 13.731 -7.098 1.00 98.44 80 ARG A O 1
ATOM 637 N N . LYS A 1 81 ? 6.328 14.834 -7.494 1.00 98.44 81 LYS A N 1
ATOM 638 C CA . LYS A 1 81 ? 5.814 15.676 -8.581 1.00 98.44 81 LYS A CA 1
ATOM 639 C C . LYS A 1 81 ? 5.325 14.834 -9.760 1.00 98.44 81 LYS A C 1
ATOM 641 O O . LYS A 1 81 ? 4.227 15.072 -10.248 1.00 98.44 81 LYS A O 1
ATOM 646 N N . ALA A 1 82 ? 6.092 13.830 -10.189 1.00 98.31 82 ALA A N 1
ATOM 647 C CA . ALA A 1 82 ? 5.688 12.956 -11.292 1.00 98.31 82 ALA A CA 1
ATOM 648 C C . ALA A 1 82 ? 4.366 12.219 -11.000 1.00 98.31 82 ALA A C 1
ATOM 650 O O . ALA A 1 82 ? 3.512 12.096 -11.880 1.00 98.31 82 ALA A O 1
ATOM 651 N N . VAL A 1 83 ? 4.171 11.769 -9.755 1.00 98.19 83 VAL A N 1
ATOM 652 C CA . VAL A 1 83 ? 2.909 11.158 -9.309 1.00 98.19 83 VAL A CA 1
ATOM 653 C C . VAL A 1 83 ? 1.776 12.188 -9.274 1.00 98.19 83 VAL A C 1
ATOM 655 O O . VAL A 1 83 ? 0.690 11.902 -9.777 1.00 98.19 83 VAL A O 1
ATOM 658 N N . ALA A 1 84 ? 2.023 13.385 -8.735 1.00 98.38 84 ALA A N 1
ATOM 659 C CA . ALA A 1 84 ? 1.036 14.462 -8.663 1.00 98.38 84 ALA A CA 1
ATOM 660 C C . ALA A 1 84 ? 0.542 14.888 -10.057 1.00 98.38 84 ALA A C 1
ATOM 662 O O . ALA A 1 84 ? -0.666 14.971 -10.286 1.00 98.38 84 ALA A O 1
ATOM 663 N N . ASP A 1 85 ? 1.458 15.070 -11.014 1.00 98.31 85 ASP A N 1
ATOM 664 C CA . ASP A 1 85 ? 1.137 15.420 -12.402 1.00 98.31 85 ASP A CA 1
ATOM 665 C C . ASP A 1 85 ? 0.278 14.323 -13.064 1.00 98.31 85 ASP A C 1
ATOM 667 O O . ASP A 1 85 ? -0.720 14.610 -13.734 1.00 98.31 85 ASP A O 1
ATOM 671 N N . TYR A 1 86 ? 0.627 13.048 -12.841 1.00 98.31 86 TYR A N 1
ATOM 672 C CA . TYR A 1 86 ? -0.134 11.908 -13.357 1.00 98.31 86 TYR A CA 1
ATOM 673 C C . TYR A 1 86 ? -1.553 11.848 -12.777 1.00 98.31 86 TYR A C 1
ATOM 675 O O . TYR A 1 86 ? -2.522 11.721 -13.530 1.00 98.31 86 TYR A O 1
ATOM 683 N N . LEU A 1 87 ? -1.692 11.974 -11.453 1.00 98.00 87 LEU A N 1
ATOM 684 C CA . LEU A 1 87 ? -2.993 11.957 -10.779 1.00 98.00 87 LEU A CA 1
ATOM 685 C C . LEU A 1 87 ? -3.853 13.162 -11.161 1.00 98.00 87 LEU A C 1
ATOM 687 O O . LEU A 1 87 ? -5.066 13.007 -11.312 1.00 98.00 87 LEU A O 1
ATOM 691 N N . SER A 1 88 ? -3.237 14.328 -11.362 1.00 97.75 88 SER A N 1
ATOM 692 C CA . SER A 1 88 ? -3.934 15.542 -11.789 1.00 97.75 88 SER A CA 1
ATOM 693 C C . SER A 1 88 ? -4.570 15.346 -13.161 1.00 97.75 88 SER A C 1
ATOM 695 O O . SER A 1 88 ? -5.764 15.584 -13.351 1.00 97.75 88 SER A O 1
ATOM 697 N N . LYS A 1 89 ? -3.795 14.796 -14.104 1.00 97.31 89 LYS A N 1
ATOM 698 C CA . LYS A 1 89 ? -4.275 14.460 -15.447 1.00 97.31 89 LYS A CA 1
ATOM 699 C C . LYS A 1 89 ? -5.354 13.375 -15.430 1.00 97.31 89 LYS A C 1
ATOM 701 O O . LYS A 1 89 ? -6.320 13.477 -16.180 1.00 97.31 89 LYS A O 1
ATOM 706 N N . LEU A 1 90 ? -5.179 12.332 -14.617 1.00 96.94 90 LEU A N 1
ATOM 707 C CA . LEU A 1 90 ? -6.099 11.193 -14.566 1.00 96.94 90 LEU A CA 1
ATOM 708 C C . LEU A 1 90 ? -7.463 11.572 -13.978 1.00 96.94 90 LEU A C 1
ATOM 710 O O . LEU A 1 90 ? -8.488 11.119 -14.480 1.00 96.94 90 LEU A O 1
ATOM 714 N N . ASN A 1 91 ? -7.467 12.387 -12.922 1.00 96.12 91 ASN A N 1
ATOM 715 C CA . ASN A 1 91 ? -8.673 12.708 -12.159 1.00 96.12 91 ASN A CA 1
ATOM 716 C C . ASN A 1 91 ? -9.283 14.072 -12.516 1.00 96.12 91 ASN A C 1
ATOM 718 O O . ASN A 1 91 ? -10.341 14.404 -11.992 1.00 96.12 91 ASN A O 1
ATOM 722 N N . ASN A 1 92 ? -8.635 14.858 -13.387 1.00 95.19 92 ASN A N 1
ATOM 723 C CA . ASN A 1 92 ? -9.017 16.240 -13.698 1.00 95.19 92 ASN A CA 1
ATOM 724 C C . ASN A 1 92 ? -9.117 17.121 -12.433 1.00 95.19 92 ASN A C 1
ATOM 726 O O . ASN A 1 92 ? -10.068 17.879 -12.245 1.00 95.19 92 ASN A O 1
ATOM 730 N N . LEU A 1 93 ? -8.128 16.976 -11.550 1.00 96.12 93 LEU A N 1
ATOM 731 C CA . LEU A 1 93 ? -7.965 17.721 -10.298 1.00 96.12 93 LEU A CA 1
ATOM 732 C C . LEU A 1 93 ? -6.544 18.295 -10.235 1.00 96.12 93 LEU A C 1
ATOM 734 O O . LEU A 1 93 ? -5.692 17.903 -11.023 1.00 96.12 93 LEU A O 1
ATOM 738 N N . SER A 1 94 ? -6.282 19.222 -9.313 1.00 96.94 94 SER A N 1
ATOM 739 C CA . SER A 1 94 ? -4.942 19.784 -9.108 1.00 96.94 94 SER A CA 1
ATOM 740 C C . SER A 1 94 ? -4.299 19.163 -7.873 1.00 96.94 94 SER A C 1
ATOM 742 O O . SER A 1 94 ? -4.792 19.380 -6.770 1.00 96.94 94 SER A O 1
ATOM 744 N N . PHE A 1 95 ? -3.194 18.442 -8.060 1.00 98.06 95 PHE A N 1
ATOM 745 C CA . PHE A 1 95 ? -2.337 17.938 -6.986 1.00 98.06 95 PHE A CA 1
ATOM 746 C C . PHE A 1 95 ? -0.933 18.529 -7.119 1.00 98.06 95 PHE A C 1
ATOM 748 O O . PHE A 1 95 ? -0.376 18.593 -8.218 1.00 98.06 95 PHE A O 1
ATOM 755 N N . GLY A 1 96 ? -0.349 18.938 -5.999 1.00 98.12 96 GLY A N 1
ATOM 756 C CA . GLY A 1 96 ? 1.056 19.306 -5.883 1.00 98.12 96 GLY A CA 1
ATOM 757 C C . GLY A 1 96 ? 1.906 18.160 -5.326 1.00 98.12 96 GLY A C 1
ATOM 758 O O . GLY A 1 96 ? 1.378 17.175 -4.809 1.00 98.12 96 GLY A O 1
ATOM 759 N N . PRO A 1 97 ? 3.246 18.270 -5.376 1.00 97.69 97 PRO A N 1
ATOM 760 C CA . PRO A 1 97 ? 4.125 17.288 -4.744 1.00 97.69 97 PRO A CA 1
ATOM 761 C C . PRO A 1 97 ? 3.872 17.165 -3.234 1.00 97.69 97 PRO A C 1
ATOM 763 O O . PRO A 1 97 ? 4.087 16.091 -2.677 1.00 97.69 97 PRO A O 1
ATOM 766 N N . ASP A 1 98 ? 3.411 1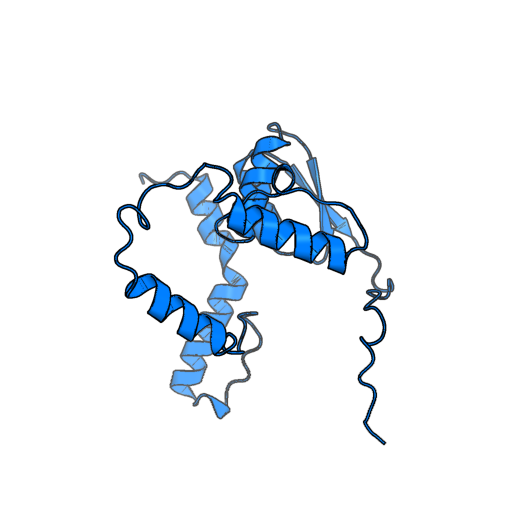8.228 -2.571 1.00 97.88 98 ASP A N 1
ATOM 767 C CA . ASP A 1 98 ? 3.136 18.243 -1.127 1.00 97.88 98 ASP A CA 1
ATOM 768 C C . ASP A 1 98 ? 1.851 17.50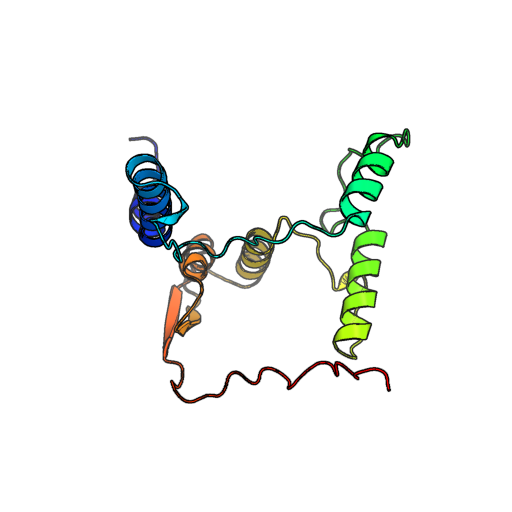2 -0.736 1.00 97.88 98 ASP A C 1
ATOM 770 O O . ASP A 1 98 ? 1.695 17.136 0.426 1.00 97.88 98 ASP A O 1
ATOM 774 N N . ASP A 1 99 ? 1.002 17.170 -1.712 1.00 97.69 99 ASP A N 1
ATOM 775 C CA . ASP A 1 99 ? -0.153 16.287 -1.521 1.00 97.69 99 ASP A CA 1
ATOM 776 C C . ASP A 1 99 ? 0.230 14.796 -1.605 1.00 97.69 99 ASP A C 1
ATOM 778 O O . ASP A 1 99 ? -0.603 13.917 -1.377 1.00 97.69 99 ASP A O 1
ATOM 782 N N . ILE A 1 100 ? 1.486 14.483 -1.958 1.00 97.94 100 ILE A N 1
ATOM 783 C CA . ILE A 1 100 ? 1.963 13.117 -2.197 1.00 97.94 100 ILE A CA 1
ATOM 784 C C . ILE A 1 100 ? 2.949 12.693 -1.109 1.00 97.94 100 ILE A C 1
ATOM 786 O O . ILE A 1 100 ? 3.919 13.384 -0.808 1.00 97.94 100 ILE A O 1
ATOM 790 N N . ILE A 1 101 ? 2.755 11.488 -0.573 1.00 97.62 101 ILE A N 1
ATOM 791 C CA . ILE A 1 101 ? 3.717 10.817 0.306 1.00 97.62 101 ILE A CA 1
ATOM 792 C C . ILE A 1 101 ? 4.041 9.453 -0.300 1.00 97.62 101 ILE A C 1
ATOM 794 O O . ILE A 1 101 ? 3.154 8.625 -0.518 1.00 97.62 101 ILE A O 1
ATOM 798 N N . MET A 1 102 ? 5.323 9.209 -0.569 1.00 97.94 102 MET A N 1
ATOM 799 C CA . MET A 1 102 ? 5.802 7.916 -1.050 1.00 97.94 102 MET A CA 1
ATOM 800 C C . MET A 1 102 ? 5.813 6.903 0.096 1.00 97.94 102 MET A C 1
ATOM 802 O O . MET A 1 102 ? 6.284 7.190 1.194 1.00 97.94 102 MET A O 1
ATOM 806 N N . THR A 1 103 ? 5.308 5.697 -0.157 1.00 97.50 103 THR A N 1
ATOM 807 C CA . THR A 1 103 ? 5.184 4.641 0.858 1.00 97.50 103 THR A CA 1
ATOM 808 C C . THR A 1 103 ? 5.675 3.302 0.321 1.00 97.50 103 THR A C 1
ATOM 810 O O . THR A 1 103 ? 5.765 3.090 -0.890 1.00 97.50 103 THR A O 1
ATOM 813 N N . VAL A 1 104 ? 6.001 2.375 1.225 1.00 96.62 104 VAL A N 1
ATOM 814 C CA . VAL A 1 104 ? 6.411 1.011 0.863 1.00 96.62 104 VAL A CA 1
ATOM 815 C C . VAL A 1 104 ? 5.162 0.167 0.591 1.00 96.62 104 VAL A C 1
ATOM 817 O O . VAL A 1 104 ? 4.715 -0.625 1.421 1.00 96.62 104 VAL A O 1
ATOM 820 N N . GLY A 1 105 ? 4.568 0.390 -0.581 1.00 96.44 105 GLY A N 1
ATOM 821 C CA . GLY A 1 105 ? 3.348 -0.281 -1.025 1.00 96.44 105 GLY A CA 1
ATOM 822 C C . GLY A 1 105 ? 2.078 0.161 -0.285 1.00 96.44 105 GLY A C 1
ATOM 823 O O . GLY A 1 105 ? 2.110 0.876 0.717 1.00 96.44 105 GLY A O 1
ATOM 824 N N . ALA A 1 106 ? 0.927 -0.303 -0.781 1.00 96.00 106 ALA A N 1
ATOM 825 C CA . ALA A 1 106 ? -0.386 0.094 -0.267 1.00 96.00 106 ALA A CA 1
ATOM 826 C C . ALA A 1 106 ? -0.598 -0.269 1.215 1.00 96.00 106 ALA A C 1
ATOM 828 O O . ALA A 1 106 ? -1.208 0.502 1.951 1.00 96.00 106 ALA A O 1
ATOM 829 N N . GLY A 1 107 ? -0.057 -1.405 1.675 1.00 96.06 107 GLY A N 1
ATOM 830 C CA . GLY A 1 107 ? -0.118 -1.798 3.087 1.00 96.06 107 GLY A CA 1
ATOM 831 C C . GLY A 1 107 ? 0.605 -0.804 4.002 1.00 96.06 107 GLY A C 1
ATOM 832 O O . GLY A 1 107 ? 0.069 -0.426 5.043 1.00 96.06 107 GLY A O 1
ATOM 833 N N . GLY A 1 108 ? 1.780 -0.315 3.587 1.00 96.62 108 GLY A N 1
ATOM 834 C CA . GLY A 1 108 ? 2.496 0.746 4.297 1.00 96.62 108 GLY A CA 1
ATOM 835 C C . GLY A 1 108 ? 1.701 2.052 4.316 1.00 96.62 108 GLY A C 1
ATOM 836 O O . GLY A 1 108 ? 1.540 2.652 5.377 1.00 96.62 108 GLY A O 1
ATOM 837 N N . GLY A 1 109 ? 1.138 2.449 3.171 1.00 97.50 109 GLY A N 1
ATOM 838 C CA . GLY A 1 109 ? 0.310 3.653 3.067 1.00 97.50 109 GLY A CA 1
ATOM 839 C C . GLY A 1 109 ? -0.932 3.629 3.956 1.00 97.50 109 GLY A C 1
ATOM 840 O O . GLY A 1 109 ? -1.166 4.584 4.693 1.00 97.50 109 GLY A O 1
ATOM 841 N N . LEU A 1 110 ? -1.681 2.523 3.971 1.00 97.50 110 LEU A N 1
ATOM 842 C CA . LEU A 1 110 ? -2.851 2.376 4.843 1.00 97.50 110 LEU A CA 1
ATOM 843 C C . LEU A 1 110 ? -2.475 2.456 6.325 1.00 97.50 110 LEU A C 1
ATOM 845 O O . LEU A 1 110 ? -3.178 3.104 7.092 1.00 97.50 110 LEU A O 1
ATOM 849 N N . ASN A 1 111 ? -1.352 1.856 6.728 1.00 97.56 111 ASN A N 1
ATOM 850 C CA . ASN A 1 111 ? -0.889 1.954 8.111 1.00 97.56 111 ASN A CA 1
ATOM 851 C C . ASN A 1 111 ? -0.496 3.391 8.484 1.00 97.56 111 ASN A C 1
ATOM 853 O O . ASN A 1 111 ? -0.851 3.848 9.566 1.00 97.56 111 ASN A O 1
ATOM 857 N N . VAL A 1 112 ? 0.176 4.128 7.592 1.00 97.19 112 VAL A N 1
ATOM 858 C CA . VAL A 1 112 ? 0.483 5.551 7.818 1.00 97.19 112 VAL A CA 1
ATOM 859 C C . VAL A 1 112 ? -0.802 6.362 7.985 1.00 97.19 112 VAL A C 1
ATOM 861 O O . VAL A 1 112 ? -0.931 7.070 8.978 1.00 97.19 112 VAL A O 1
ATOM 864 N N . VAL A 1 113 ? -1.772 6.212 7.077 1.00 97.06 113 VAL A N 1
ATOM 865 C CA . VAL A 1 113 ? -3.052 6.940 7.141 1.00 97.06 113 VAL A CA 1
ATOM 866 C C . VAL A 1 113 ? -3.797 6.642 8.441 1.00 97.06 113 VAL A C 1
ATOM 868 O O . VAL A 1 113 ? -4.167 7.571 9.154 1.00 97.06 113 VAL A O 1
ATOM 871 N N . LEU A 1 114 ? -3.981 5.363 8.781 1.00 97.88 114 LEU A N 1
ATOM 872 C CA . LEU A 1 114 ? -4.718 4.963 9.983 1.00 97.88 114 LEU A CA 1
ATOM 873 C C . LEU A 1 114 ? -4.015 5.431 11.260 1.00 97.88 114 LEU A C 1
ATOM 875 O O . LEU A 1 114 ? -4.679 5.929 12.164 1.00 97.88 114 LEU A O 1
ATOM 879 N N . LYS A 1 115 ? -2.679 5.363 11.313 1.00 97.00 115 LYS A N 1
ATOM 880 C CA . LYS A 1 115 ? -1.901 5.908 12.434 1.00 97.00 115 LYS A CA 1
ATOM 881 C C . LYS A 1 115 ? -2.104 7.410 12.615 1.00 97.00 115 LYS A C 1
ATOM 883 O O . LYS A 1 115 ? -2.042 7.896 13.739 1.00 97.00 115 LYS A O 1
ATOM 888 N N . THR A 1 116 ? -2.269 8.145 11.519 1.00 97.19 116 THR A N 1
ATOM 889 C CA . THR A 1 116 ? -2.423 9.602 11.549 1.00 97.19 116 THR A CA 1
ATOM 890 C C . THR A 1 116 ? -3.798 10.029 12.055 1.00 97.19 116 THR A C 1
ATOM 892 O O . THR A 1 116 ? -3.891 11.075 12.691 1.00 97.19 116 THR A O 1
ATOM 895 N N . ILE A 1 117 ? -4.851 9.255 11.772 1.00 97.56 117 ILE A N 1
ATOM 896 C CA . ILE A 1 117 ? -6.237 9.691 12.008 1.00 97.56 117 ILE A CA 1
ATOM 897 C C . ILE A 1 117 ? -6.945 8.980 13.166 1.00 97.56 117 ILE A C 1
ATOM 899 O O . ILE A 1 117 ? -7.934 9.518 13.654 1.00 97.56 117 ILE A O 1
ATOM 903 N N . LEU A 1 118 ? -6.491 7.794 13.587 1.00 97.81 118 LEU A N 1
ATOM 904 C CA . LEU A 1 118 ? -7.179 7.002 14.612 1.00 97.81 118 LEU A CA 1
ATOM 905 C C . LEU A 1 118 ? -6.631 7.236 16.017 1.00 97.81 118 LEU A C 1
ATOM 907 O O . LEU A 1 118 ? -5.419 7.209 16.245 1.00 97.81 118 LEU A O 1
ATOM 911 N N . ASN A 1 119 ? -7.549 7.312 16.975 1.00 98.19 119 ASN A N 1
ATOM 912 C CA . ASN A 1 119 ? -7.293 7.053 18.384 1.00 98.19 119 ASN A CA 1
ATOM 913 C C . ASN A 1 119 ? -7.773 5.642 18.776 1.00 98.19 119 ASN A C 1
ATOM 915 O O . ASN A 1 119 ? -8.665 5.075 18.136 1.00 98.19 119 ASN A O 1
ATOM 919 N N . PRO A 1 120 ? -7.221 5.053 19.855 1.00 97.94 120 PRO A N 1
ATOM 920 C CA . PRO A 1 120 ? -7.718 3.787 20.377 1.00 97.94 120 PRO A CA 1
ATOM 921 C C . PRO A 1 120 ? -9.209 3.859 20.732 1.00 97.94 120 PRO A C 1
ATOM 923 O O . PRO A 1 120 ? -9.631 4.740 21.479 1.00 97.94 120 PRO A O 1
ATOM 926 N N . GLY A 1 121 ? -9.986 2.896 20.239 1.00 97.69 121 GLY A N 1
ATOM 927 C CA . GLY A 1 121 ? -11.438 2.835 20.411 1.00 97.69 121 GLY A CA 1
ATOM 928 C C . GLY A 1 121 ? -12.245 3.438 19.259 1.00 97.69 121 GLY A C 1
ATOM 929 O O . GLY A 1 121 ? -13.441 3.159 19.185 1.00 97.69 121 GLY A O 1
ATOM 930 N N . ASP A 1 122 ? -11.620 4.187 18.342 1.00 98.44 122 ASP A N 1
ATOM 931 C CA . ASP A 1 122 ? -12.314 4.746 17.178 1.00 98.44 122 ASP A CA 1
ATOM 932 C C . ASP A 1 122 ? -12.827 3.640 16.253 1.00 98.44 122 ASP A C 1
ATOM 934 O O . ASP A 1 122 ? -12.146 2.646 15.987 1.00 98.44 122 ASP A O 1
ATOM 938 N N . GLU A 1 123 ? -14.038 3.819 15.734 1.00 98.19 123 GLU A N 1
ATOM 939 C CA . GLU A 1 123 ? -14.672 2.850 14.847 1.00 98.19 123 GLU A CA 1
ATOM 940 C C . GLU A 1 123 ? -14.328 3.126 13.378 1.00 98.19 123 GLU A C 1
ATOM 942 O O . GLU A 1 123 ? -14.424 4.256 12.900 1.00 98.19 123 GLU A O 1
ATOM 947 N N . VAL A 1 124 ? -13.975 2.076 12.631 1.00 98.06 124 VAL A N 1
ATOM 948 C CA . VAL A 1 124 ? -13.678 2.169 11.195 1.00 98.06 124 VAL A CA 1
ATOM 949 C C . VAL A 1 124 ? -14.658 1.311 10.413 1.00 98.06 124 VAL A C 1
ATOM 951 O O . VAL A 1 124 ? -14.691 0.088 10.561 1.00 98.06 124 VAL A O 1
ATOM 954 N N . ILE A 1 125 ? -15.453 1.955 9.562 1.00 97.38 125 ILE A N 1
ATOM 955 C CA . ILE A 1 125 ? -16.475 1.290 8.752 1.00 97.38 125 ILE A CA 1
ATOM 956 C C . ILE A 1 125 ? -15.825 0.558 7.574 1.00 97.38 125 ILE A C 1
ATOM 958 O O . ILE A 1 125 ? -15.045 1.142 6.823 1.00 97.38 125 ILE A O 1
ATOM 962 N N . ILE A 1 126 ? -16.189 -0.713 7.380 1.00 96.19 126 ILE A N 1
ATOM 963 C CA . ILE A 1 126 ? -15.680 -1.563 6.299 1.00 96.19 126 ILE A CA 1
ATOM 964 C C . ILE A 1 126 ? -16.854 -2.189 5.523 1.00 96.19 126 ILE A C 1
ATOM 966 O O . ILE A 1 126 ? -17.549 -3.052 6.064 1.00 96.19 126 ILE A O 1
ATOM 970 N N . PRO A 1 127 ? -17.096 -1.806 4.260 1.00 94.00 127 PRO A N 1
ATOM 971 C CA . PRO A 1 127 ? -18.150 -2.412 3.446 1.00 94.00 127 PRO A CA 1
ATOM 972 C C . PRO A 1 127 ? -17.793 -3.844 3.015 1.00 94.00 127 PRO A C 1
ATOM 974 O O . PRO A 1 127 ? -16.757 -4.049 2.395 1.00 94.00 127 PRO A O 1
ATOM 977 N N . ALA A 1 128 ? -18.633 -4.840 3.308 1.00 92.00 128 ALA A N 1
ATOM 978 C CA . ALA A 1 128 ? -18.421 -6.233 2.897 1.00 92.00 128 ALA A CA 1
ATOM 979 C C . ALA A 1 128 ? -18.966 -6.533 1.488 1.00 92.00 128 ALA A C 1
ATOM 981 O O . ALA A 1 128 ? -20.079 -6.097 1.196 1.00 92.00 128 ALA A O 1
ATOM 982 N N . PRO A 1 129 ? -18.263 -7.333 0.653 1.00 92.00 129 PRO A N 1
ATOM 983 C CA . PRO A 1 129 ? -16.987 -8.007 0.931 1.00 92.00 129 PRO A CA 1
ATOM 984 C C . PRO A 1 129 ? -15.780 -7.057 0.841 1.00 92.00 129 PRO A C 1
ATOM 986 O O . PRO A 1 129 ? -15.767 -6.140 0.028 1.00 92.00 129 PRO A O 1
ATOM 989 N N . TYR A 1 130 ? -14.751 -7.296 1.659 1.00 91.19 130 TYR A N 1
ATOM 990 C CA . TYR A 1 130 ? -13.587 -6.411 1.778 1.00 91.19 130 TYR A CA 1
ATOM 991 C C . TYR A 1 130 ? -12.255 -7.163 1.826 1.00 91.19 130 TYR A C 1
ATOM 993 O O . TYR A 1 130 ? -12.199 -8.382 1.993 1.00 91.19 130 TYR A O 1
ATOM 1001 N N . PHE A 1 131 ? -11.160 -6.409 1.717 1.00 91.31 131 PHE A N 1
ATOM 1002 C CA . PHE A 1 131 ? -9.806 -6.924 1.875 1.00 91.31 131 PHE A CA 1
ATOM 1003 C C . PHE A 1 131 ? -9.496 -7.213 3.349 1.00 91.31 131 PHE A C 1
ATOM 1005 O O . PHE A 1 131 ? -9.378 -6.296 4.158 1.00 91.31 131 PHE A O 1
ATOM 1012 N N . MET A 1 132 ? -9.354 -8.497 3.693 1.00 88.81 132 MET A N 1
ATOM 1013 C CA . MET A 1 132 ? -9.220 -8.992 5.073 1.00 88.81 132 MET A CA 1
ATOM 1014 C C . MET A 1 132 ? -8.191 -8.230 5.925 1.00 88.81 132 MET A C 1
ATOM 1016 O O . MET A 1 132 ? -8.418 -8.043 7.121 1.00 88.81 132 MET A O 1
ATOM 1020 N N . GLU A 1 133 ? -7.096 -7.763 5.317 1.00 91.81 133 GLU A N 1
ATOM 1021 C CA . GLU A 1 133 ? -6.026 -7.043 6.015 1.00 91.81 133 GLU A CA 1
ATOM 1022 C C . GLU A 1 133 ? -6.462 -5.724 6.655 1.00 91.81 133 GLU A C 1
ATOM 1024 O O . GLU A 1 133 ? -5.825 -5.281 7.610 1.00 91.81 133 GLU A O 1
ATOM 1029 N N . TYR A 1 134 ? -7.569 -5.122 6.208 1.00 95.19 134 TYR A N 1
ATOM 1030 C CA . TYR A 1 134 ? -8.105 -3.917 6.843 1.00 95.19 134 TYR A CA 1
ATOM 1031 C C . TYR A 1 134 ? -8.316 -4.115 8.347 1.00 95.19 134 TYR A C 1
ATOM 1033 O O . TYR A 1 134 ? -7.948 -3.238 9.124 1.00 95.19 134 TYR A O 1
ATOM 1041 N N . ASN A 1 135 ? -8.798 -5.289 8.774 1.00 93.88 135 ASN A N 1
ATOM 1042 C CA . ASN A 1 135 ? -8.964 -5.598 10.197 1.00 93.88 135 ASN A CA 1
ATOM 1043 C C . ASN A 1 135 ? -7.646 -5.483 10.971 1.00 93.88 135 ASN A C 1
ATOM 1045 O O . ASN A 1 135 ? -7.627 -4.910 12.056 1.00 93.88 135 ASN A O 1
ATOM 1049 N N . PHE A 1 136 ? -6.548 -6.008 10.417 1.00 93.38 136 PHE A N 1
ATOM 1050 C CA . PHE A 1 136 ? -5.240 -5.967 11.069 1.00 93.38 136 PHE A CA 1
ATOM 1051 C C . PHE A 1 136 ? -4.668 -4.549 11.084 1.00 93.38 136 PHE A C 1
ATOM 1053 O O . PHE A 1 136 ? -4.128 -4.121 12.100 1.00 93.38 136 PHE A O 1
ATOM 1060 N N . TYR A 1 137 ? -4.819 -3.790 9.996 1.00 95.88 137 TYR A N 1
ATOM 1061 C CA . TYR A 1 137 ? -4.308 -2.418 9.931 1.00 95.88 137 TYR A CA 1
ATOM 1062 C C . TYR A 1 137 ? -5.030 -1.480 10.904 1.00 95.88 137 TYR A C 1
ATOM 1064 O O . TYR A 1 137 ? -4.391 -0.626 11.511 1.00 95.88 137 TYR A O 1
ATOM 1072 N N . ILE A 1 138 ? -6.338 -1.662 11.093 1.00 97.00 138 ILE A N 1
ATOM 1073 C CA . ILE A 1 138 ? -7.132 -0.909 12.074 1.00 97.00 138 ILE A CA 1
ATOM 1074 C C . ILE A 1 138 ? -6.723 -1.302 13.504 1.00 97.00 138 ILE A C 1
ATOM 1076 O O . ILE A 1 138 ? -6.434 -0.443 14.339 1.00 97.00 138 ILE A O 1
ATOM 1080 N N . ASP A 1 139 ? -6.624 -2.606 13.773 1.00 95.00 139 ASP A N 1
ATOM 1081 C CA . ASP A 1 139 ? -6.254 -3.151 15.084 1.00 95.00 139 ASP A CA 1
ATOM 1082 C C . ASP A 1 139 ? -4.811 -2.799 15.510 1.00 95.00 139 ASP A C 1
ATOM 1084 O O . ASP A 1 139 ? -4.527 -2.680 16.708 1.00 95.00 139 ASP A O 1
ATOM 1088 N N . ASN A 1 140 ? -3.895 -2.568 14.561 1.00 95.12 140 ASN A N 1
ATOM 1089 C CA . ASN A 1 140 ? -2.535 -2.084 14.844 1.00 95.12 140 ASN A CA 1
ATOM 1090 C C . ASN A 1 140 ? -2.526 -0.758 15.621 1.00 95.12 140 ASN A C 1
ATOM 1092 O O . ASN A 1 1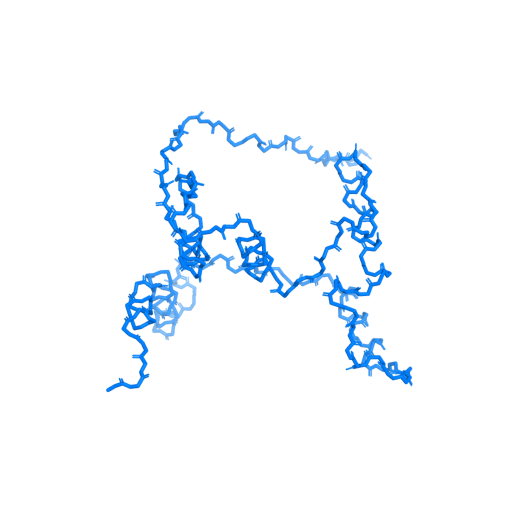40 ? -1.604 -0.522 16.403 1.00 95.12 140 ASN A O 1
ATOM 1096 N N . TYR A 1 141 ? -3.555 0.075 15.438 1.00 96.50 141 TYR A N 1
ATOM 1097 C CA . TYR A 1 141 ? -3.690 1.388 16.076 1.00 96.50 141 TYR A CA 1
ATOM 1098 C C . TYR A 1 141 ? -4.835 1.444 17.095 1.00 96.50 141 TYR A C 1
ATOM 1100 O O . TYR A 1 141 ? -5.206 2.517 17.560 1.00 96.50 141 TYR A O 1
ATOM 1108 N N . GLY A 1 142 ? -5.367 0.281 17.488 1.00 96.06 142 GLY A N 1
ATOM 1109 C CA . GLY A 1 142 ? -6.411 0.171 18.507 1.00 96.06 142 GLY A CA 1
ATOM 1110 C C . GLY A 1 142 ? -7.805 0.584 18.037 1.00 96.06 142 GLY A C 1
ATOM 1111 O O . GLY A 1 142 ? -8.684 0.752 18.879 1.00 96.06 142 GLY A O 1
ATOM 1112 N N . GLY A 1 143 ? -8.017 0.746 16.729 1.00 97.62 143 GLY A N 1
ATOM 1113 C CA . GLY A 1 143 ? -9.346 0.991 16.180 1.00 97.62 143 GLY A CA 1
ATOM 1114 C C . GLY A 1 143 ? -10.233 -0.258 16.224 1.00 97.62 143 GLY A C 1
ATOM 1115 O O . GLY A 1 143 ? -9.755 -1.391 16.343 1.00 97.62 143 GLY A O 1
ATOM 1116 N N . ILE A 1 144 ? -11.541 -0.051 16.093 1.00 97.94 144 ILE A N 1
ATOM 1117 C CA . ILE A 1 144 ? -12.567 -1.093 16.116 1.00 97.94 144 ILE A CA 1
ATOM 1118 C C . ILE A 1 144 ? -13.161 -1.233 14.705 1.00 97.94 144 ILE A C 1
ATOM 1120 O O . ILE A 1 144 ? -13.877 -0.339 14.249 1.00 97.94 144 ILE A O 1
ATOM 1124 N N . PRO A 1 145 ? -12.918 -2.345 13.989 1.00 96.31 145 PRO A N 1
ATOM 1125 C CA . PRO A 1 145 ? -13.518 -2.553 12.678 1.00 96.31 145 PRO A CA 1
ATOM 1126 C C . PRO A 1 145 ? -15.035 -2.771 12.799 1.00 96.31 145 PRO A C 1
ATOM 1128 O O . PRO A 1 145 ? -15.503 -3.625 13.557 1.00 96.31 145 PRO A O 1
ATOM 1131 N N . LYS A 1 146 ? -15.813 -2.024 12.012 1.00 97.12 146 LYS A N 1
ATOM 1132 C CA . LYS A 1 146 ? -17.271 -2.149 11.892 1.00 97.12 146 LYS A CA 1
ATOM 1133 C C . LYS A 1 146 ? -17.647 -2.531 10.476 1.00 97.12 146 LYS A C 1
ATOM 1135 O O . LYS A 1 146 ? -17.695 -1.702 9.573 1.00 97.12 146 LYS A O 1
ATOM 1140 N N . THR A 1 147 ? -17.914 -3.814 10.274 1.00 95.25 147 THR A N 1
ATOM 1141 C CA . THR A 1 147 ? -18.349 -4.304 8.969 1.00 95.25 147 THR A CA 1
ATOM 1142 C C . THR A 1 147 ? -19.799 -3.911 8.694 1.00 95.25 147 THR A C 1
ATOM 1144 O O . THR A 1 147 ? -20.667 -4.118 9.540 1.00 95.25 147 THR A O 1
ATOM 1147 N N . VAL A 1 148 ? -20.063 -3.386 7.499 1.00 94.69 148 VAL A N 1
ATOM 1148 C CA . VAL A 1 148 ? -21.414 -3.073 7.012 1.00 94.69 148 VAL A CA 1
ATOM 1149 C C . VAL A 1 148 ? -21.704 -3.850 5.732 1.00 94.69 148 VAL A C 1
ATOM 1151 O O . VAL A 1 148 ? -20.821 -4.045 4.899 1.00 94.69 148 VAL A O 1
ATOM 1154 N N . ASN A 1 149 ? -22.943 -4.311 5.570 1.00 92.75 149 ASN A N 1
ATOM 1155 C CA . ASN A 1 149 ? -23.345 -5.055 4.378 1.00 92.75 149 ASN A CA 1
ATOM 1156 C C . ASN A 1 149 ? -23.489 -4.109 3.180 1.00 92.75 149 ASN A C 1
ATOM 1158 O O . ASN A 1 149 ? -24.134 -3.066 3.290 1.00 92.75 149 ASN A O 1
ATOM 1162 N N . THR A 1 150 ? -22.923 -4.483 2.030 1.00 88.31 150 THR A N 1
ATOM 1163 C CA . THR A 1 150 ? -23.206 -3.796 0.762 1.00 88.31 150 THR A CA 1
ATOM 1164 C C . THR A 1 150 ? -24.459 -4.365 0.099 1.00 88.31 150 THR A C 1
ATOM 1166 O O . THR A 1 150 ? -24.898 -5.477 0.396 1.00 88.31 150 THR A O 1
ATOM 1169 N N . ASN A 1 151 ? -25.064 -3.582 -0.797 1.00 84.38 151 ASN A N 1
ATOM 1170 C CA . ASN A 1 151 ? -26.186 -4.046 -1.604 1.00 84.38 151 ASN A CA 1
ATOM 1171 C C . ASN A 1 151 ? -25.677 -5.033 -2.677 1.00 84.38 151 ASN A C 1
ATOM 1173 O O . ASN A 1 151 ? -24.851 -4.626 -3.497 1.00 84.38 151 ASN A O 1
ATOM 1177 N N . PRO A 1 152 ? -26.203 -6.272 -2.748 1.00 71.94 152 PRO A N 1
ATOM 1178 C CA . PRO A 1 152 ? -25.815 -7.248 -3.771 1.00 71.94 152 PRO A CA 1
ATOM 1179 C C . PRO A 1 152 ? -26.123 -6.808 -5.215 1.00 71.94 152 PRO A C 1
ATOM 1181 O O . PRO A 1 152 ? -25.603 -7.407 -6.152 1.00 71.94 152 PRO A O 1
ATOM 1184 N N . TYR A 1 153 ? -26.944 -5.769 -5.407 1.00 65.94 153 TYR A N 1
ATOM 1185 C CA . TYR A 1 153 ? -27.380 -5.261 -6.711 1.00 65.94 153 TYR A CA 1
ATOM 1186 C C . TYR A 1 153 ? -26.795 -3.898 -7.092 1.00 65.94 153 TYR A C 1
ATOM 1188 O O . TYR A 1 153 ? -27.238 -3.319 -8.081 1.00 65.94 153 TYR A O 1
ATOM 1196 N N . HIS A 1 154 ? -25.840 -3.343 -6.338 1.00 56.12 154 HIS A N 1
ATOM 1197 C CA . HIS A 1 154 ? -25.185 -2.115 -6.788 1.00 56.12 154 HIS A CA 1
ATOM 1198 C C . HIS A 1 154 ? -24.236 -2.465 -7.946 1.00 56.12 154 HIS A C 1
ATOM 1200 O O . HIS A 1 154 ? -23.253 -3.172 -7.708 1.00 56.12 154 HIS A O 1
ATOM 1206 N N . PRO A 1 155 ? -24.497 -2.028 -9.195 1.00 51.59 155 PRO A N 1
ATOM 1207 C CA . PRO A 1 155 ? -23.552 -2.260 -10.271 1.00 51.59 155 PRO A CA 1
ATOM 1208 C C . PRO A 1 155 ? -22.266 -1.536 -9.884 1.00 51.59 155 PRO A C 1
ATOM 1210 O O . PRO A 1 155 ? -22.263 -0.317 -9.722 1.00 51.59 155 PRO A O 1
ATOM 1213 N N . LEU A 1 156 ? -21.175 -2.286 -9.703 1.00 51.41 156 LEU A N 1
ATOM 1214 C CA . LEU A 1 156 ? -19.838 -1.708 -9.720 1.00 51.41 156 LEU A CA 1
ATOM 1215 C C . LEU A 1 156 ? -19.765 -0.931 -11.027 1.00 51.41 156 LEU A C 1
ATOM 1217 O O . LEU A 1 156 ? -19.751 -1.532 -12.102 1.00 51.41 156 LEU A O 1
ATOM 1221 N N . ASN A 1 157 ? -19.837 0.394 -10.929 1.00 43.00 157 ASN A N 1
ATOM 1222 C CA . ASN A 1 157 ? -19.852 1.299 -12.062 1.00 43.00 157 ASN A CA 1
ATOM 1223 C C . ASN A 1 157 ? -18.439 1.283 -12.653 1.00 43.00 157 ASN A C 1
ATOM 1225 O O . ASN A 1 157 ? -17.626 2.171 -12.420 1.00 43.00 157 AS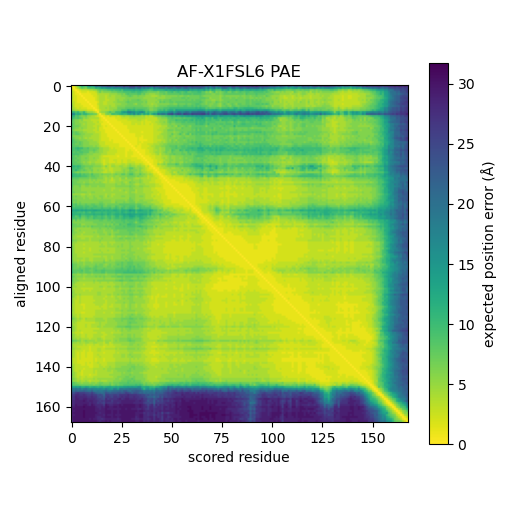N A O 1
ATOM 1229 N N . CYS A 1 158 ? -18.105 0.184 -13.325 1.00 37.84 158 CYS A N 1
ATOM 1230 C CA . CYS A 1 158 ? -16.931 0.068 -14.151 1.00 37.84 158 CYS A CA 1
ATOM 1231 C C . CYS A 1 158 ? -17.191 1.044 -15.299 1.00 37.84 158 CYS A C 1
ATOM 1233 O O . CYS A 1 158 ? -18.143 0.814 -16.054 1.00 37.84 158 CYS A O 1
ATOM 1235 N N . PRO A 1 159 ? -16.449 2.162 -15.405 1.00 35.84 159 PRO A N 1
ATOM 1236 C CA . PRO A 1 159 ? -16.680 3.100 -16.486 1.00 35.84 159 PRO A CA 1
ATOM 1237 C C . PRO A 1 159 ? -16.595 2.314 -17.800 1.00 35.84 159 PRO A C 1
ATOM 1239 O O . PRO A 1 159 ? -15.619 1.584 -18.017 1.00 35.84 159 PRO A O 1
ATOM 1242 N N . PRO A 1 160 ? -17.630 2.373 -18.653 1.00 36.09 160 PRO A N 1
ATOM 1243 C CA . PRO A 1 160 ? -17.665 1.590 -19.870 1.00 36.09 160 PRO A CA 1
ATOM 1244 C C . PRO A 1 160 ? -16.503 2.043 -20.747 1.00 36.09 160 PRO A C 1
ATOM 1246 O O . PRO A 1 160 ? -16.526 3.145 -21.273 1.00 36.09 160 PRO A O 1
ATOM 1249 N N . LYS A 1 161 ? -15.494 1.176 -20.883 1.00 38.16 161 LYS A N 1
ATOM 1250 C CA . LYS A 1 161 ? -14.458 1.199 -21.922 1.00 38.16 161 LYS A CA 1
ATOM 1251 C C . LYS A 1 161 ? -13.830 2.581 -22.169 1.00 38.16 161 LYS A C 1
ATOM 1253 O O . LYS A 1 161 ? -14.334 3.381 -22.953 1.00 38.16 161 LYS A O 1
ATOM 1258 N N . VAL A 1 162 ? -12.600 2.762 -21.680 1.00 42.28 162 VAL A N 1
ATOM 1259 C CA . VAL A 1 162 ? -11.602 3.537 -22.436 1.00 42.28 162 VAL A CA 1
ATOM 1260 C C . VAL A 1 162 ? -11.688 3.050 -23.884 1.00 42.28 162 VAL A C 1
ATOM 1262 O O . VAL A 1 162 ? -11.559 1.854 -24.148 1.00 42.28 162 VAL A O 1
ATOM 1265 N N . SER A 1 163 ? -12.057 3.946 -24.796 1.00 38.81 163 SER A N 1
ATOM 1266 C CA . SER A 1 163 ? -12.452 3.595 -26.152 1.00 38.81 163 SER A CA 1
ATOM 1267 C C . SER A 1 163 ? -11.315 2.873 -26.876 1.00 38.81 163 SER A C 1
ATOM 1269 O O . SER A 1 163 ? -10.396 3.509 -27.392 1.00 38.81 163 SER A O 1
ATOM 1271 N N . CYS A 1 164 ? -11.389 1.548 -26.987 1.00 37.12 164 CYS A N 1
ATOM 1272 C CA . CYS A 1 164 ? -10.707 0.834 -28.056 1.00 37.12 164 CYS A CA 1
ATOM 1273 C C . CYS A 1 164 ? -11.400 1.225 -29.368 1.00 37.12 164 CYS A C 1
ATOM 1275 O O . CYS A 1 164 ? -12.308 0.533 -29.833 1.00 37.12 164 CYS A O 1
ATOM 1277 N N . ARG A 1 165 ? -11.015 2.371 -29.944 1.00 33.06 165 ARG A N 1
ATOM 1278 C CA . ARG A 1 165 ? -11.287 2.662 -31.353 1.00 33.06 165 ARG A CA 1
ATOM 1279 C C . ARG A 1 165 ? -10.562 1.585 -32.157 1.00 33.06 165 ARG A C 1
ATOM 1281 O O . ARG A 1 165 ? -9.338 1.502 -32.105 1.00 33.06 165 ARG A O 1
ATOM 1288 N N . ARG A 1 166 ? -11.316 0.735 -32.855 1.00 33.19 166 ARG A N 1
ATOM 1289 C CA . ARG A 1 166 ? -10.756 -0.080 -33.939 1.00 33.19 166 ARG A CA 1
ATOM 1290 C C . ARG A 1 166 ? -10.257 0.886 -35.023 1.00 33.19 166 ARG A C 1
ATOM 1292 O O . ARG A 1 166 ? -11.005 1.815 -35.335 1.00 33.19 166 ARG A O 1
ATOM 1299 N N . PRO A 1 167 ? -9.049 0.711 -35.579 1.00 44.97 167 PRO A N 1
ATOM 1300 C CA . PRO A 1 167 ? -8.692 1.398 -36.809 1.00 44.97 167 PRO A CA 1
ATOM 1301 C C . PRO A 1 167 ? -9.616 0.875 -37.913 1.00 44.97 167 PRO A C 1
ATOM 1303 O O . PRO A 1 167 ? -9.781 -0.341 -38.048 1.00 44.97 167 PRO A O 1
ATOM 1306 N N . GLY A 1 168 ? -10.263 1.798 -38.622 1.00 41.72 168 GLY A N 1
ATOM 1307 C CA . GLY A 1 168 ? -10.685 1.553 -39.999 1.00 41.72 168 GLY A CA 1
ATOM 1308 C C . GLY A 1 168 ? -9.489 1.659 -40.930 1.00 41.72 168 GLY A C 1
ATOM 1309 O O . GLY A 1 168 ? -8.488 2.287 -40.511 1.00 41.72 168 GLY A O 1
#

pLDDT: mean 88.32, std 16.06, range [33.06, 98.44]

Solvent-accessible surface area (backbone atoms only — not comparable to full-atom values): 10564 Å² total; per-residue (Å²): 129,96,67,56,72,66,61,55,54,49,63,72,65,75,35,66,56,58,51,50,40,53,50,43,52,54,46,22,73,74,66,37,63,95,72,47,92,75,84,61,69,90,68,85,87,72,78,78,63,69,65,58,62,51,52,52,53,51,61,73,68,54,81,64,86,69,77,88,54,89,68,56,88,48,42,53,65,70,60,26,34,57,51,18,54,51,50,16,67,74,68,76,49,91,49,50,38,88,79,40,68,61,57,78,53,69,71,43,42,52,41,53,54,46,58,75,74,52,49,70,68,40,76,44,82,40,61,45,89,67,70,74,63,56,55,55,50,38,48,75,48,42,27,39,76,41,79,40,86,55,69,94,79,64,75,78,80,66,76,81,64,84,78,81,73,74,85,127

Radius of gyration: 21.69 Å; Cα contacts (8 Å, |Δi|>4): 110; chains: 1; bounding box: 55×54×65 Å

Mean predicted aligned error: 7.98 Å

Nearest PDB structures (foldseek):
  5wmi-assembly1_A-2  TM=8.611E-01  e=7.322E-07  Arabidopsis thaliana
  5wmh-assembly2_C  TM=8.378E-01  e=8.878E-07  Arabidopsis thaliana
  5yhv-assembly1_B  TM=9.224E-01  e=6.095E-06  Mycobacterium tuberculosis H37Rv
  5yhv-assembly1_D  TM=9.164E-01  e=1.169E-04  Mycobacterium tuberculosis H37Rv
  8tn2-assembly1_A  TM=7.236E-01  e=1.526E-03  Streptomyces hygroscopicus